Protein AF-A0A2V6IBT1-F1 (afdb_monomer)

Mean predicted aligned error: 9.12 Å

Foldseek 3Di:
DDDVLNVVLCPDVLVVVLCPDPVSVVCVVVVVVVVSCVDVSNVVSVVDPVSVVSVVVRPVVSVVVVVVVVVD

pLDDT: mean 72.84, std 11.06, range [42.56, 86.81]

Sequence (72 aa):
MSFPGAHELSEHPKIIALRNDQDISQMLGQRRLLELIQDPRIIDAANDPDLRARLKKFDLNAALTYATQKQQ

Radius of gyration: 13.47 Å; Cα contacts (8 Å, |Δi|>4): 42; chains: 1; bounding box: 27×33×29 Å

Secondary structure (DSSP, 8-state):
---HHHHHHHTSHHHHHHHH-HHHHHHHHTT-HHHHHHSHHHHHHHH-HHHHHHHHHS-HHHHHHHHHHTT-

Solvent-accessible surface area (backbone atoms only — not comparable to full-atom values): 4168 Å² total; per-residue (Å²): 142,74,55,70,64,57,46,64,50,57,67,32,67,58,51,42,49,49,60,70,30,66,68,52,44,49,32,58,74,68,64,38,52,75,61,47,64,67,31,66,70,48,44,48,43,65,65,29,66,66,52,43,54,48,54,71,67,40,52,61,65,58,54,48,51,49,57,59,58,70,74,108

Structure (mmCIF, N/CA/C/O backbone):
data_AF-A0A2V6IBT1-F1
#
_entry.id   AF-A0A2V6IBT1-F1
#
loop_
_atom_site.group_PDB
_atom_site.id
_atom_site.type_symbol
_atom_site.label_atom_id
_atom_site.label_alt_id
_atom_site.label_comp_id
_atom_site.label_asym_id
_atom_site.label_entity_id
_atom_site.label_seq_id
_atom_site.pdbx_PDB_ins_code
_atom_site.Cartn_x
_atom_site.Cartn_y
_atom_site.Cartn_z
_atom_site.occupancy
_atom_site.B_iso_or_equiv
_atom_site.auth_seq_id
_atom_site.auth_comp_id
_atom_site.auth_asym_id
_atom_site.auth_atom_id
_atom_site.pdbx_PDB_model_num
ATOM 1 N N . MET A 1 1 ? -7.034 17.129 3.089 1.00 48.00 1 MET A N 1
ATOM 2 C CA . MET A 1 1 ? -5.791 17.396 3.846 1.00 48.00 1 MET A CA 1
ATOM 3 C C . MET A 1 1 ? -4.825 16.235 3.608 1.00 48.00 1 MET A C 1
ATOM 5 O O . MET A 1 1 ? -4.712 15.369 4.463 1.00 48.00 1 MET A O 1
ATOM 9 N N . SER A 1 2 ? -4.185 16.181 2.435 1.00 49.59 2 SER A N 1
ATOM 10 C CA . SER A 1 2 ? -3.246 15.102 2.088 1.00 49.59 2 SER A CA 1
ATOM 11 C C . SER A 1 2 ? -1.818 15.535 2.373 1.00 49.59 2 SER A C 1
ATOM 13 O O . SER A 1 2 ? -1.444 16.668 2.078 1.00 49.59 2 SER A O 1
ATOM 15 N N . PHE A 1 3 ? -1.038 14.638 2.966 1.00 52.62 3 PHE A N 1
ATOM 16 C CA . PHE A 1 3 ? 0.401 14.812 3.098 1.00 52.62 3 PHE A CA 1
ATOM 17 C C . PHE A 1 3 ? 1.048 14.741 1.700 1.00 52.62 3 PHE A C 1
ATOM 19 O O . PHE A 1 3 ? 0.656 13.847 0.949 1.00 52.62 3 PHE A O 1
ATOM 26 N N . PRO A 1 4 ? 1.984 15.631 1.310 1.00 57.66 4 PRO A N 1
ATOM 27 C CA . PRO A 1 4 ? 2.496 15.701 -0.065 1.00 57.66 4 PRO A CA 1
ATOM 28 C C . PRO A 1 4 ? 3.050 14.364 -0.570 1.00 57.66 4 PRO A C 1
ATOM 30 O O . PRO A 1 4 ? 2.608 13.886 -1.607 1.00 57.66 4 PRO A O 1
ATOM 33 N N . GLY A 1 5 ? 3.857 13.657 0.223 1.00 57.62 5 GLY A N 1
ATOM 34 C CA . GLY A 1 5 ? 4.331 12.335 -0.202 1.00 57.62 5 GLY A CA 1
ATOM 35 C C . GLY A 1 5 ? 3.226 11.262 -0.247 1.00 57.62 5 GLY A C 1
ATOM 36 O O . GLY A 1 5 ? 3.315 10.303 -1.006 1.00 57.62 5 GLY A O 1
ATOM 37 N N . ALA A 1 6 ? 2.163 11.402 0.559 1.00 63.44 6 ALA A N 1
ATOM 38 C CA . ALA A 1 6 ? 1.037 10.472 0.524 1.00 63.44 6 ALA A CA 1
ATOM 39 C C . ALA A 1 6 ? 0.177 1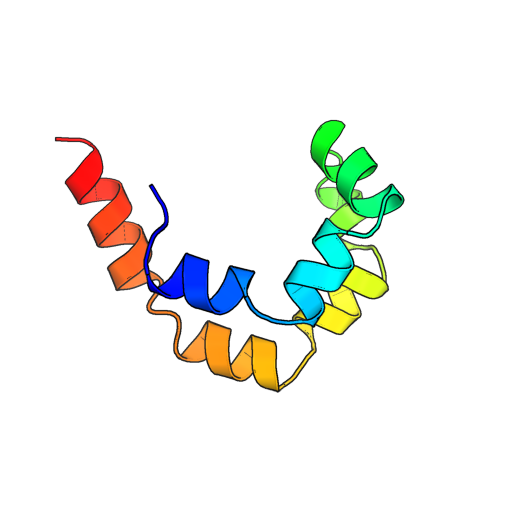0.738 -0.712 1.00 63.44 6 ALA A C 1
ATOM 41 O O . ALA A 1 6 ? -0.396 9.805 -1.260 1.00 63.44 6 ALA A O 1
ATOM 42 N N . HIS A 1 7 ? 0.113 11.989 -1.175 1.00 64.06 7 HIS A N 1
ATOM 43 C CA . HIS A 1 7 ? -0.502 12.356 -2.444 1.00 64.06 7 HIS A CA 1
ATOM 44 C C . HIS A 1 7 ? 0.274 11.752 -3.620 1.00 64.06 7 HIS A C 1
ATOM 46 O O . HIS A 1 7 ? -0.326 11.049 -4.423 1.00 64.06 7 HIS A O 1
ATOM 52 N N . GLU A 1 8 ? 1.603 11.873 -3.632 1.00 63.19 8 GLU A N 1
ATOM 53 C CA . GLU A 1 8 ? 2.459 11.288 -4.678 1.00 63.19 8 GLU A CA 1
ATOM 54 C C . GLU A 1 8 ? 2.394 9.750 -4.740 1.00 63.19 8 GLU A C 1
ATOM 56 O O . GLU A 1 8 ? 2.526 9.155 -5.813 1.00 63.19 8 GLU A O 1
ATOM 61 N N . LEU A 1 9 ? 2.179 9.081 -3.602 1.00 67.38 9 LEU A N 1
ATOM 62 C CA . LEU A 1 9 ? 1.889 7.643 -3.552 1.00 67.38 9 LEU A CA 1
ATOM 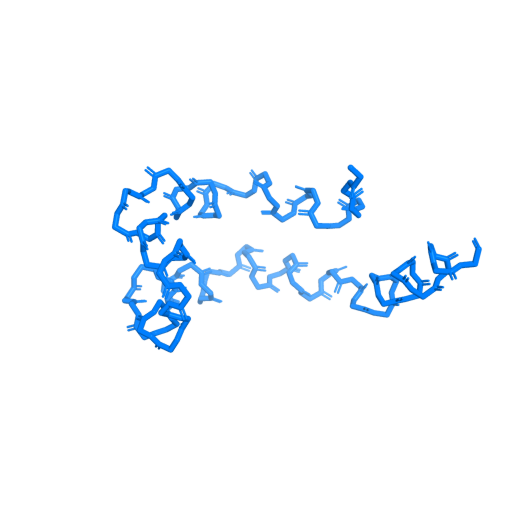63 C C . LEU A 1 9 ? 0.448 7.338 -3.992 1.00 67.38 9 LEU A C 1
ATOM 65 O O . LEU A 1 9 ? 0.212 6.357 -4.691 1.00 67.38 9 LEU A O 1
ATOM 69 N N . SER A 1 10 ? -0.515 8.189 -3.628 1.00 66.38 10 SER A N 1
ATOM 70 C CA . SER A 1 10 ? -1.934 8.053 -4.001 1.00 66.38 10 SER A CA 1
ATOM 71 C C . SER A 1 10 ? -2.196 8.229 -5.497 1.00 66.38 10 SER A C 1
ATOM 73 O O . SER A 1 10 ? -3.239 7.782 -5.981 1.00 66.38 10 SER A O 1
ATOM 75 N N . GLU A 1 11 ? -1.284 8.896 -6.203 1.00 73.19 11 GLU A N 1
ATOM 76 C CA . GLU A 1 11 ? -1.290 9.068 -7.657 1.00 73.19 11 GLU A CA 1
ATOM 77 C C . GLU A 1 11 ? -0.615 7.907 -8.400 1.00 73.19 11 GLU A C 1
ATOM 79 O O . GLU A 1 11 ? -0.647 7.848 -9.629 1.00 73.19 11 GLU A O 1
ATOM 84 N N . HIS A 1 12 ? -0.022 6.950 -7.681 1.00 74.31 12 HIS A N 1
ATOM 85 C CA . HIS A 1 12 ? 0.618 5.812 -8.321 1.00 74.31 12 HIS A CA 1
ATOM 86 C C . HIS A 1 12 ? -0.434 4.899 -8.972 1.00 74.31 12 HIS A C 1
ATOM 88 O O . HIS A 1 12 ? -1.401 4.519 -8.302 1.00 74.31 12 HIS A O 1
ATOM 94 N N . PRO A 1 13 ? -0.251 4.460 -10.232 1.00 75.38 13 PRO A N 1
ATOM 95 C CA . PRO A 1 13 ? -1.247 3.669 -10.954 1.00 75.38 13 PRO A CA 1
ATOM 96 C C . PRO A 1 13 ? -1.619 2.371 -10.232 1.00 75.38 13 PRO A C 1
ATOM 98 O O . PRO A 1 13 ? -2.778 1.981 -10.264 1.00 75.38 13 PRO A O 1
ATOM 101 N N . LYS A 1 14 ? -0.681 1.738 -9.513 1.00 76.75 14 LYS A N 1
ATOM 102 C CA . LYS A 1 14 ? -0.977 0.562 -8.673 1.00 76.75 14 LYS A CA 1
ATOM 103 C C . LYS A 1 14 ? -1.892 0.904 -7.492 1.00 76.75 14 LYS A C 1
ATOM 105 O O . LYS A 1 14 ? -2.853 0.189 -7.258 1.00 76.75 14 LYS A O 1
ATOM 110 N N . ILE A 1 15 ? -1.658 2.014 -6.786 1.00 78.31 15 ILE A N 1
ATOM 111 C CA . ILE A 1 15 ? -2.522 2.453 -5.673 1.00 78.31 15 ILE A CA 1
ATOM 112 C C . ILE A 1 15 ? -3.902 2.873 -6.199 1.00 78.31 15 ILE A C 1
ATOM 114 O O . ILE A 1 15 ? -4.922 2.537 -5.600 1.00 78.31 15 ILE A O 1
ATOM 118 N N . ILE A 1 16 ? -3.947 3.556 -7.347 1.00 80.88 16 ILE A N 1
ATOM 119 C CA . ILE A 1 16 ? -5.194 3.914 -8.032 1.00 80.88 16 ILE A CA 1
ATOM 120 C C . ILE A 1 16 ? -5.955 2.655 -8.457 1.00 80.88 16 ILE A C 1
ATOM 122 O O . ILE A 1 16 ? -7.158 2.585 -8.229 1.00 80.88 16 ILE A O 1
ATOM 126 N N . ALA A 1 17 ? -5.273 1.661 -9.031 1.00 82.75 17 ALA A N 1
ATOM 127 C CA . ALA A 1 17 ? -5.880 0.401 -9.448 1.00 82.75 17 ALA A CA 1
ATOM 128 C C . ALA A 1 17 ? -6.482 -0.347 -8.255 1.00 82.75 17 ALA A C 1
ATOM 130 O O . ALA A 1 17 ? -7.637 -0.741 -8.323 1.00 82.75 17 ALA A O 1
ATOM 131 N N . LEU A 1 18 ? -5.751 -0.453 -7.141 1.00 82.31 18 LEU A N 1
ATOM 132 C CA . LEU A 1 18 ? -6.253 -1.081 -5.917 1.00 82.31 18 LEU A CA 1
ATOM 133 C C . LEU A 1 18 ? -7.439 -0.318 -5.316 1.00 82.31 18 LEU A C 1
ATOM 135 O O . LEU A 1 18 ? -8.392 -0.926 -4.851 1.00 82.31 18 LEU A O 1
ATOM 139 N N . ARG A 1 19 ? -7.418 1.019 -5.332 1.00 78.62 19 ARG A N 1
ATOM 140 C CA . ARG A 1 19 ? -8.541 1.834 -4.842 1.00 78.62 19 ARG A CA 1
ATOM 141 C C . ARG A 1 19 ? -9.769 1.733 -5.751 1.00 78.62 19 ARG A C 1
ATOM 143 O O . ARG A 1 19 ? -10.890 1.758 -5.256 1.00 78.62 19 ARG A O 1
ATOM 150 N N . ASN A 1 20 ? -9.564 1.644 -7.062 1.00 81.69 20 ASN A N 1
ATOM 151 C CA . ASN A 1 20 ? -10.637 1.459 -8.038 1.00 81.69 20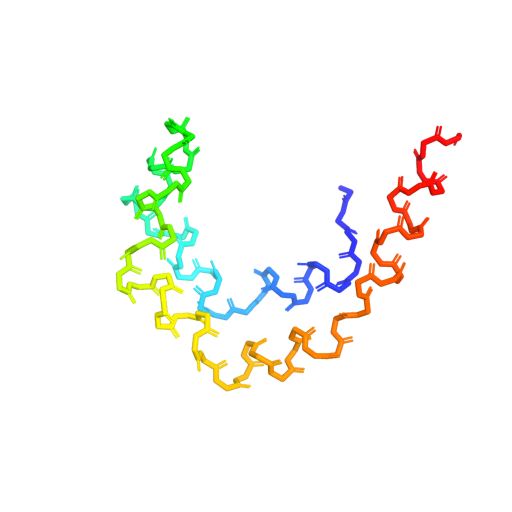 ASN A CA 1
ATOM 152 C C . ASN A 1 20 ? -11.146 0.012 -8.082 1.00 81.69 20 ASN A C 1
ATOM 154 O O . ASN A 1 20 ? -12.206 -0.236 -8.651 1.00 81.69 20 ASN A O 1
ATO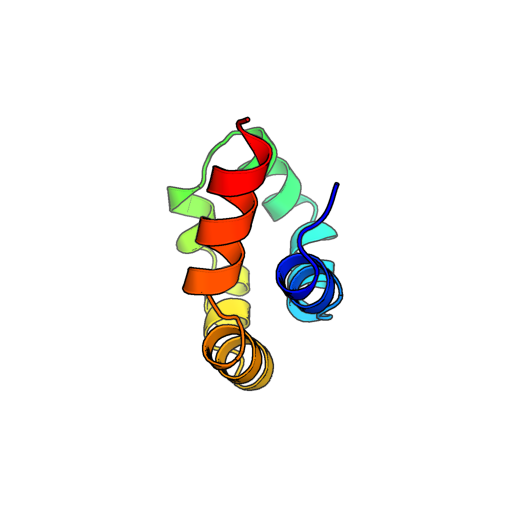M 158 N N . ASP A 1 21 ? -10.413 -0.929 -7.489 1.00 83.69 21 ASP A N 1
ATOM 159 C CA . ASP A 1 21 ? -10.843 -2.308 -7.343 1.00 83.69 21 ASP A CA 1
ATOM 160 C C . ASP A 1 21 ? -11.973 -2.389 -6.309 1.00 83.69 21 ASP A C 1
ATOM 162 O O . ASP A 1 21 ? -11.856 -1.954 -5.156 1.00 83.69 21 ASP A O 1
ATOM 166 N N . GLN A 1 22 ? -13.110 -2.912 -6.759 1.00 80.44 22 GLN A N 1
ATOM 167 C CA . GLN A 1 22 ? -14.328 -2.956 -5.970 1.00 80.44 22 GLN A CA 1
ATOM 168 C C . GLN A 1 22 ? -14.186 -3.914 -4.781 1.00 80.44 22 GLN A C 1
ATOM 170 O O . GLN A 1 22 ? -14.685 -3.593 -3.704 1.00 80.44 22 GLN A O 1
ATOM 175 N N . ASP A 1 23 ? -13.451 -5.022 -4.921 1.00 83.25 23 ASP A N 1
ATOM 176 C CA . ASP A 1 23 ? -13.219 -5.966 -3.822 1.00 83.25 23 ASP A CA 1
ATOM 177 C C . ASP A 1 23 ? -12.354 -5.336 -2.735 1.00 83.25 23 ASP A C 1
ATOM 179 O O . ASP A 1 23 ? -12.670 -5.410 -1.548 1.00 83.25 23 ASP A O 1
ATOM 183 N N . ILE A 1 24 ? -11.288 -4.649 -3.136 1.00 82.75 24 ILE A N 1
ATOM 184 C CA . ILE A 1 24 ? -10.365 -3.997 -2.204 1.00 82.75 24 ILE A CA 1
ATOM 185 C C . ILE A 1 24 ? -11.059 -2.843 -1.487 1.00 82.75 24 ILE A C 1
ATOM 187 O O . ILE A 1 24 ? -10.953 -2.729 -0.266 1.00 82.75 24 ILE A O 1
ATOM 191 N N . SER A 1 25 ? -11.837 -2.028 -2.203 1.00 82.12 25 SER A N 1
ATOM 192 C CA . SER A 1 25 ? -12.668 -0.989 -1.585 1.00 82.12 25 SER A CA 1
ATOM 193 C C . SER A 1 25 ? -13.688 -1.565 -0.597 1.00 82.12 25 SER A C 1
ATOM 195 O O . SER A 1 25 ? -13.882 -1.004 0.484 1.00 82.12 25 SER A O 1
ATOM 197 N N . GLN A 1 26 ? -14.307 -2.706 -0.914 1.00 84.19 26 GLN A N 1
ATOM 198 C CA . GLN A 1 26 ? -15.215 -3.398 0.005 1.00 84.19 26 GLN A CA 1
ATOM 199 C C . GLN A 1 26 ? -14.480 -3.926 1.243 1.00 84.19 26 GLN A C 1
ATOM 201 O O . GLN A 1 26 ? -14.935 -3.716 2.367 1.00 84.19 26 GLN A O 1
ATOM 206 N N . MET A 1 27 ? -13.316 -4.551 1.071 1.00 82.25 27 MET A N 1
ATOM 207 C CA . MET A 1 27 ? -12.499 -5.074 2.170 1.00 82.25 27 MET A CA 1
ATOM 208 C C . MET A 1 27 ? -11.953 -3.957 3.072 1.00 82.25 27 MET A C 1
ATOM 210 O O . MET A 1 27 ? -11.950 -4.105 4.296 1.00 82.25 27 MET A O 1
ATOM 214 N N . LEU A 1 28 ? -11.567 -2.813 2.496 1.00 80.56 28 LEU A N 1
ATOM 215 C CA . LEU A 1 28 ? -11.205 -1.598 3.231 1.00 80.56 28 LEU A CA 1
ATOM 216 C C . LEU A 1 28 ? -12.389 -1.066 4.047 1.00 80.56 28 LEU A C 1
ATOM 218 O O . LEU A 1 28 ? -12.235 -0.785 5.237 1.00 80.56 28 LEU A O 1
ATOM 222 N N . GLY A 1 29 ? -13.579 -0.988 3.443 1.00 81.88 29 GLY A N 1
ATOM 223 C CA . GLY A 1 29 ? -14.812 -0.585 4.129 1.00 81.88 29 GLY A CA 1
ATOM 224 C C . GLY A 1 29 ? -15.196 -1.524 5.278 1.00 81.88 29 GLY A C 1
ATOM 225 O O . GLY A 1 29 ? -15.647 -1.072 6.329 1.00 81.88 29 GLY A O 1
ATOM 226 N N . GLN A 1 30 ? -14.935 -2.822 5.122 1.00 86.81 30 GLN A N 1
ATOM 227 C CA . GLN A 1 30 ? -15.160 -3.851 6.143 1.00 86.81 30 GLN A CA 1
ATOM 228 C C . GLN A 1 30 ? -14.035 -3.926 7.194 1.00 86.81 30 GLN A C 1
ATOM 230 O O . GLN A 1 30 ? -14.091 -4.767 8.088 1.00 86.81 30 GLN A O 1
ATOM 235 N N . ARG A 1 31 ? -13.005 -3.066 7.106 1.00 79.62 31 ARG A N 1
ATOM 236 C CA . ARG A 1 31 ? -11.781 -3.102 7.936 1.00 79.62 31 ARG A CA 1
ATOM 237 C C . ARG A 1 31 ? -11.073 -4.461 7.935 1.00 79.62 31 ARG A C 1
ATOM 239 O O . ARG A 1 31 ? -10.340 -4.782 8.871 1.00 79.62 31 ARG A O 1
ATOM 246 N N . ARG A 1 32 ? -11.229 -5.245 6.868 1.00 84.44 32 ARG A N 1
ATOM 247 C CA . ARG A 1 32 ? -10.574 -6.549 6.674 1.00 84.44 32 ARG A CA 1
ATOM 248 C C . ARG A 1 32 ? -9.142 -6.360 6.187 1.00 84.44 32 ARG A C 1
ATOM 250 O O . ARG A 1 32 ? -8.730 -6.906 5.170 1.00 84.44 32 ARG A O 1
ATOM 257 N N . LEU A 1 33 ? -8.376 -5.556 6.923 1.00 79.75 33 LEU A N 1
ATOM 258 C CA . LEU A 1 33 ? -7.012 -5.183 6.559 1.00 79.75 33 LEU A CA 1
ATOM 259 C C . LEU A 1 33 ? -6.116 -6.418 6.458 1.00 79.75 33 LEU A C 1
ATOM 261 O O . LEU A 1 33 ? -5.353 -6.524 5.515 1.00 79.75 33 LEU A O 1
ATOM 265 N N . LEU A 1 34 ? -6.259 -7.392 7.360 1.00 82.50 34 LEU A N 1
ATOM 266 C CA . LEU A 1 34 ? -5.470 -8.630 7.324 1.00 82.50 34 LEU A CA 1
ATOM 267 C C . LEU A 1 34 ? -5.630 -9.409 6.018 1.00 82.50 34 LEU A C 1
ATOM 269 O O . LEU A 1 34 ? -4.654 -9.940 5.496 1.00 82.50 34 LEU A O 1
ATOM 273 N N . GLU A 1 35 ? -6.845 -9.474 5.491 1.00 82.75 35 GLU A N 1
ATOM 274 C CA . GLU A 1 35 ? -7.131 -10.181 4.243 1.00 82.75 35 GLU A CA 1
ATOM 275 C C . GLU A 1 35 ? -6.733 -9.337 3.035 1.00 82.75 35 GLU A C 1
ATOM 277 O O . GLU A 1 35 ? -6.245 -9.874 2.050 1.00 82.75 35 GLU A O 1
ATOM 282 N N . LEU A 1 36 ? -6.840 -8.012 3.152 1.00 82.50 36 LEU A N 1
ATOM 283 C CA . LEU A 1 36 ?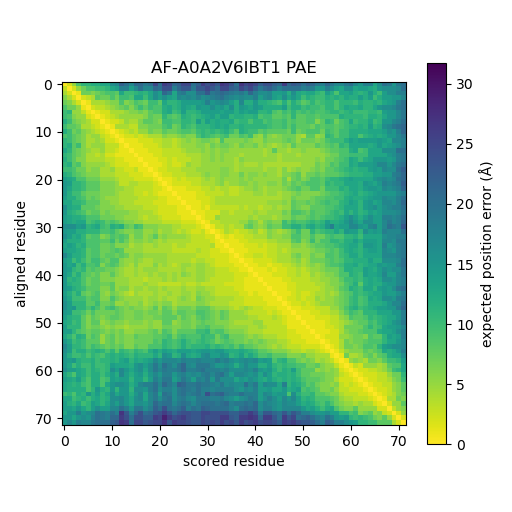 -6.342 -7.071 2.157 1.00 82.50 36 LEU A C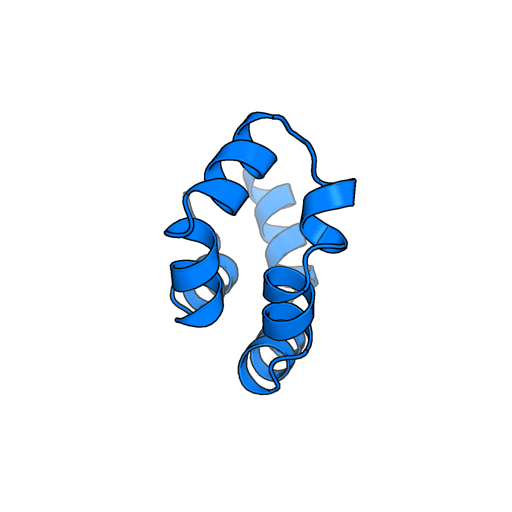A 1
ATOM 284 C C . LEU A 1 36 ? -4.832 -7.236 1.955 1.00 82.50 36 LEU A C 1
ATOM 286 O O . LEU A 1 36 ? -4.369 -7.347 0.833 1.00 82.50 36 LEU A O 1
ATOM 290 N N . ILE A 1 37 ? -4.050 -7.289 3.038 1.00 81.94 37 ILE A N 1
ATOM 291 C CA . ILE A 1 37 ? -2.584 -7.389 2.949 1.00 81.94 37 ILE A CA 1
ATOM 292 C C . ILE A 1 37 ? -2.155 -8.766 2.408 1.00 81.94 37 ILE A C 1
ATOM 294 O O . ILE A 1 37 ? -1.076 -8.892 1.836 1.00 81.94 37 ILE A O 1
ATOM 298 N N . GLN A 1 38 ? -2.996 -9.790 2.578 1.00 84.75 38 GLN A N 1
ATOM 299 C CA . GLN A 1 38 ? -2.791 -11.126 2.012 1.00 84.75 38 GLN A CA 1
ATOM 300 C C . GLN A 1 38 ? -3.258 -11.240 0.555 1.00 84.75 38 GLN A C 1
ATOM 302 O O . GLN A 1 38 ? -2.951 -12.236 -0.101 1.00 84.75 38 GLN A O 1
ATOM 307 N N . ASP A 1 39 ? -3.982 -10.245 0.036 1.00 84.56 39 ASP A N 1
ATOM 308 C CA . ASP A 1 39 ? -4.467 -10.266 -1.336 1.00 84.56 39 ASP A CA 1
ATOM 309 C C . ASP A 1 39 ? -3.279 -10.169 -2.310 1.00 84.56 39 ASP A C 1
ATOM 311 O O . ASP A 1 39 ? -2.445 -9.262 -2.191 1.00 84.56 39 ASP A O 1
ATOM 315 N N . PRO A 1 40 ? -3.182 -11.070 -3.302 1.00 82.50 40 PRO A N 1
ATOM 316 C CA . PRO A 1 40 ? -2.075 -11.074 -4.248 1.00 82.50 40 PRO A CA 1
ATOM 317 C C . PRO A 1 40 ? -1.948 -9.757 -5.021 1.00 82.50 40 PRO A C 1
ATOM 319 O O . PRO A 1 40 ? -0.832 -9.381 -5.359 1.00 82.50 40 PRO A O 1
ATOM 322 N N . ARG A 1 41 ? -3.038 -9.012 -5.254 1.00 82.69 41 ARG A N 1
ATOM 323 C CA . ARG A 1 41 ? -2.997 -7.690 -5.906 1.00 82.69 41 ARG A CA 1
ATOM 324 C C . ARG A 1 41 ? -2.295 -6.656 -5.028 1.00 82.69 41 ARG A C 1
ATOM 326 O O . ARG A 1 41 ? -1.534 -5.830 -5.528 1.00 82.69 41 ARG A O 1
ATOM 333 N N . ILE A 1 42 ? -2.530 -6.712 -3.718 1.00 82.81 42 ILE A N 1
ATOM 334 C CA . ILE A 1 42 ? -1.901 -5.826 -2.729 1.00 82.81 42 ILE A CA 1
ATOM 335 C C . ILE A 1 42 ? -0.433 -6.197 -2.551 1.00 82.81 42 ILE A C 1
ATOM 337 O O . ILE A 1 42 ? 0.423 -5.316 -2.530 1.00 82.81 42 ILE A O 1
ATOM 341 N N . ILE A 1 43 ? -0.135 -7.494 -2.488 1.00 84.75 43 ILE A N 1
ATOM 342 C CA . ILE A 1 43 ? 1.232 -8.012 -2.428 1.00 84.75 43 ILE A CA 1
ATOM 343 C C . ILE A 1 43 ? 2.006 -7.632 -3.695 1.00 84.75 43 ILE A C 1
ATOM 345 O O . ILE A 1 43 ? 3.151 -7.197 -3.597 1.00 84.75 43 ILE A O 1
ATOM 349 N N . ASP A 1 44 ? 1.402 -7.751 -4.877 1.00 84.44 44 ASP A N 1
ATOM 350 C CA . ASP A 1 44 ? 2.010 -7.358 -6.152 1.00 84.44 44 ASP A CA 1
ATOM 351 C C . ASP A 1 44 ? 2.288 -5.853 -6.195 1.00 84.44 44 ASP A C 1
ATOM 353 O O . ASP A 1 44 ? 3.404 -5.432 -6.493 1.00 84.44 44 ASP A O 1
ATOM 357 N N . ALA A 1 45 ? 1.316 -5.033 -5.789 1.00 81.38 45 ALA A N 1
ATOM 358 C CA . ALA A 1 45 ? 1.510 -3.594 -5.678 1.00 81.38 45 ALA A CA 1
ATOM 359 C C . ALA A 1 45 ? 2.612 -3.230 -4.671 1.00 81.38 45 ALA A C 1
ATOM 361 O O . ALA A 1 45 ? 3.408 -2.341 -4.947 1.00 81.38 45 ALA A O 1
ATOM 362 N N . ALA A 1 46 ? 2.699 -3.917 -3.529 1.00 78.31 46 ALA A N 1
ATOM 363 C CA . ALA A 1 46 ? 3.740 -3.689 -2.526 1.00 78.31 46 ALA A CA 1
ATOM 364 C C . ALA A 1 46 ? 5.130 -4.169 -2.980 1.00 78.31 46 ALA A C 1
ATOM 366 O O . ALA A 1 46 ? 6.148 -3.602 -2.573 1.00 78.31 46 ALA A O 1
ATOM 367 N N . ASN A 1 47 ? 5.184 -5.199 -3.825 1.00 83.38 47 ASN A N 1
ATOM 368 C CA . ASN A 1 47 ? 6.416 -5.692 -4.438 1.00 83.38 47 ASN A CA 1
ATOM 369 C C . ASN A 1 47 ? 6.848 -4.882 -5.665 1.00 83.38 47 ASN A C 1
ATOM 371 O O . ASN A 1 47 ? 7.971 -5.067 -6.139 1.00 83.38 47 ASN A O 1
ATOM 375 N N . ASP A 1 48 ? 6.005 -3.968 -6.142 1.00 82.25 48 ASP A N 1
ATOM 376 C CA . ASP A 1 48 ? 6.293 -3.122 -7.289 1.00 82.25 48 ASP A CA 1
ATOM 377 C C . ASP A 1 48 ? 7.557 -2.273 -7.044 1.00 82.25 48 ASP A C 1
ATOM 379 O O . ASP A 1 48 ? 7.665 -1.578 -6.025 1.00 82.25 48 ASP A O 1
ATOM 383 N N . PRO A 1 49 ? 8.556 -2.330 -7.942 1.00 78.06 49 PRO A N 1
ATOM 384 C CA . PRO A 1 49 ? 9.817 -1.629 -7.748 1.00 78.06 49 PRO A CA 1
ATOM 385 C C . PRO A 1 49 ? 9.661 -0.103 -7.774 1.00 78.06 49 PRO A C 1
ATOM 387 O O . PRO A 1 49 ? 10.421 0.566 -7.070 1.00 78.06 49 PRO A O 1
ATOM 390 N N . ASP A 1 50 ? 8.687 0.453 -8.507 1.00 78.12 50 ASP A N 1
ATOM 391 C CA . ASP A 1 50 ? 8.412 1.897 -8.506 1.00 78.12 50 ASP A CA 1
ATOM 392 C C . ASP A 1 50 ? 7.770 2.307 -7.182 1.00 78.12 50 ASP A C 1
ATOM 394 O O . ASP A 1 50 ? 8.252 3.225 -6.511 1.00 78.12 50 ASP A O 1
ATOM 398 N N . LEU A 1 51 ? 6.771 1.541 -6.720 1.00 75.94 51 LEU A N 1
ATOM 399 C CA . L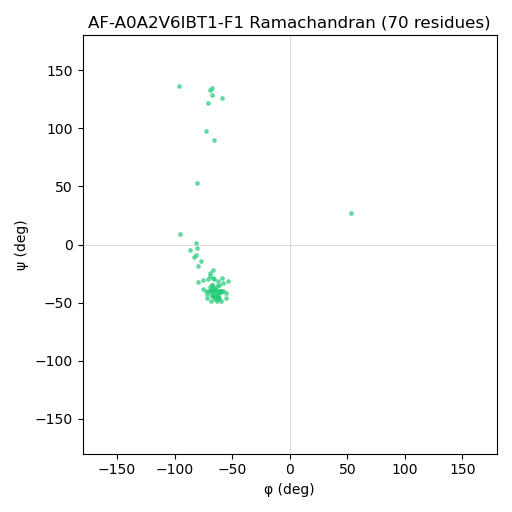EU A 1 51 ? 6.150 1.795 -5.423 1.00 75.94 51 LEU A CA 1
ATOM 400 C C . LEU A 1 51 ? 7.162 1.657 -4.283 1.00 75.94 51 LEU A C 1
ATOM 402 O O . LEU A 1 51 ? 7.188 2.508 -3.400 1.00 75.94 51 LEU A O 1
ATOM 406 N N . ARG A 1 52 ? 8.052 0.657 -4.311 1.00 76.56 52 ARG A N 1
ATOM 407 C CA . ARG A 1 52 ? 9.134 0.499 -3.320 1.00 76.56 52 ARG A CA 1
ATOM 408 C C . ARG A 1 52 ? 10.166 1.619 -3.392 1.00 76.56 52 ARG A C 1
ATOM 410 O O . ARG A 1 52 ? 10.649 2.054 -2.346 1.00 76.56 52 ARG A O 1
ATOM 417 N N . ALA A 1 53 ? 10.525 2.086 -4.586 1.00 76.31 53 ALA A N 1
ATOM 418 C CA . ALA A 1 53 ? 11.437 3.215 -4.752 1.00 76.31 53 ALA A CA 1
ATOM 419 C C . ALA A 1 53 ? 10.822 4.509 -4.201 1.00 76.31 53 ALA A C 1
ATOM 421 O O . ALA A 1 53 ? 11.505 5.271 -3.514 1.00 76.31 53 ALA A O 1
ATOM 422 N N . ARG A 1 54 ? 9.523 4.720 -4.429 1.00 70.12 54 ARG A N 1
ATOM 423 C CA . ARG A 1 54 ? 8.764 5.829 -3.847 1.00 70.12 54 ARG A CA 1
ATOM 424 C C . ARG A 1 54 ? 8.575 5.675 -2.349 1.00 70.12 54 ARG A C 1
ATOM 426 O O . ARG A 1 54 ? 8.761 6.657 -1.658 1.00 70.12 54 ARG A O 1
ATOM 433 N N . LEU A 1 55 ? 8.307 4.478 -1.826 1.00 69.38 55 LEU A N 1
ATOM 434 C CA . LEU A 1 55 ? 8.216 4.228 -0.382 1.00 69.38 55 LEU A CA 1
ATOM 435 C C . LEU A 1 55 ? 9.551 4.488 0.324 1.00 69.38 55 LEU A C 1
ATOM 437 O O . LEU A 1 55 ? 9.569 4.989 1.438 1.00 69.38 55 LEU A O 1
ATOM 441 N N . LYS A 1 56 ? 10.674 4.171 -0.330 1.00 67.75 56 LYS A N 1
ATOM 442 C CA . LYS A 1 56 ? 12.015 4.510 0.167 1.00 67.75 56 LYS A CA 1
ATOM 443 C C . LYS A 1 56 ? 12.284 6.014 0.166 1.00 67.75 56 LYS A C 1
ATOM 445 O O . LYS A 1 56 ? 13.000 6.487 1.037 1.00 67.75 56 LYS A O 1
ATOM 450 N N . LYS A 1 57 ? 11.755 6.741 -0.823 1.00 65.38 57 LYS A N 1
ATOM 451 C CA . LYS A 1 57 ? 11.800 8.213 -0.876 1.00 65.38 57 LYS A CA 1
ATOM 452 C C . LYS A 1 57 ? 10.736 8.870 0.001 1.00 65.38 57 LYS A C 1
ATOM 454 O O . LYS A 1 57 ? 10.841 10.053 0.299 1.00 65.38 57 LYS A O 1
ATOM 459 N N . PHE A 1 58 ? 9.704 8.123 0.378 1.00 63.84 58 PHE A N 1
ATOM 460 C CA . PHE A 1 58 ? 8.640 8.579 1.244 1.00 63.84 58 PHE A CA 1
ATOM 461 C C . PHE A 1 58 ? 9.218 8.683 2.646 1.00 63.84 58 PHE A C 1
ATOM 463 O O . PHE A 1 58 ? 9.366 7.692 3.362 1.00 63.84 58 PHE A O 1
ATOM 470 N N . ASP A 1 59 ? 9.593 9.904 3.010 1.00 64.56 59 ASP A N 1
ATOM 471 C CA . ASP A 1 59 ? 10.115 10.222 4.326 1.00 64.56 59 ASP A CA 1
ATOM 472 C C . ASP A 1 59 ? 9.009 10.023 5.366 1.00 64.56 59 ASP A C 1
ATOM 474 O O . ASP A 1 59 ? 8.233 10.925 5.689 1.00 64.56 59 ASP A O 1
ATOM 478 N N . LEU A 1 60 ? 8.929 8.802 5.897 1.00 64.69 60 LEU A N 1
ATOM 479 C CA . LEU A 1 60 ? 8.035 8.439 6.995 1.00 64.69 60 LEU A CA 1
ATOM 480 C C . LEU A 1 60 ? 8.230 9.375 8.193 1.00 64.69 60 LEU A C 1
ATOM 482 O O . LEU A 1 60 ? 7.264 9.688 8.884 1.00 64.69 60 LEU A O 1
ATOM 486 N N . ASN A 1 61 ? 9.453 9.881 8.388 1.00 60.31 61 ASN A N 1
ATOM 487 C CA . ASN A 1 61 ? 9.748 10.919 9.370 1.00 60.31 61 ASN A CA 1
ATOM 488 C C . ASN A 1 61 ? 9.011 12.221 9.060 1.00 60.31 61 ASN A C 1
ATOM 490 O O . ASN A 1 61 ? 8.338 12.741 9.938 1.00 60.31 61 ASN A O 1
ATOM 494 N N . ALA A 1 62 ? 9.057 12.719 7.821 1.00 65.50 62 ALA A N 1
ATOM 495 C CA . ALA A 1 62 ? 8.314 13.921 7.447 1.00 65.50 62 ALA A CA 1
ATOM 496 C C . ALA A 1 62 ? 6.796 13.711 7.579 1.00 65.50 62 ALA A C 1
ATOM 498 O O . ALA A 1 62 ? 6.092 14.599 8.061 1.00 65.50 62 ALA A O 1
ATOM 499 N N . ALA A 1 63 ? 6.296 12.532 7.196 1.00 65.75 63 ALA A N 1
ATOM 500 C CA . ALA A 1 63 ? 4.882 12.179 7.315 1.00 65.75 63 ALA A CA 1
ATOM 501 C C . ALA A 1 63 ? 4.414 12.145 8.769 1.00 65.75 63 ALA A C 1
ATOM 503 O O . ALA A 1 63 ? 3.355 12.691 9.089 1.00 65.75 63 ALA A O 1
ATOM 504 N N . LEU A 1 64 ? 5.221 11.558 9.651 1.00 61.41 64 LEU A N 1
ATOM 505 C CA . LEU A 1 64 ? 4.949 11.532 11.078 1.00 61.41 64 LEU A CA 1
ATOM 506 C C . LEU A 1 64 ? 5.067 12.934 11.679 1.00 61.41 64 LEU A C 1
ATOM 508 O O . LEU A 1 64 ? 4.131 13.373 12.329 1.00 61.41 64 LEU A O 1
ATOM 512 N N . THR A 1 65 ? 6.141 13.680 11.403 1.00 63.78 65 THR A N 1
ATOM 513 C CA . THR A 1 65 ? 6.324 15.061 11.881 1.00 63.78 65 THR A CA 1
ATOM 514 C C . THR A 1 65 ? 5.157 15.956 11.489 1.00 63.78 65 THR A C 1
ATOM 516 O O . THR A 1 65 ? 4.678 16.718 12.322 1.00 63.78 65 THR A O 1
ATOM 519 N N . TYR A 1 66 ? 4.650 15.844 10.265 1.00 61.06 66 TYR A N 1
ATOM 520 C CA . TYR A 1 66 ? 3.479 16.603 9.846 1.00 61.06 66 TYR A CA 1
ATOM 521 C C . TYR A 1 66 ? 2.197 16.134 10.520 1.00 61.06 66 TYR A C 1
ATOM 523 O O . TYR A 1 66 ? 1.385 16.972 10.899 1.00 61.06 66 TYR A O 1
ATOM 531 N N . ALA A 1 67 ? 1.997 14.824 10.690 1.00 61.06 67 ALA A N 1
ATOM 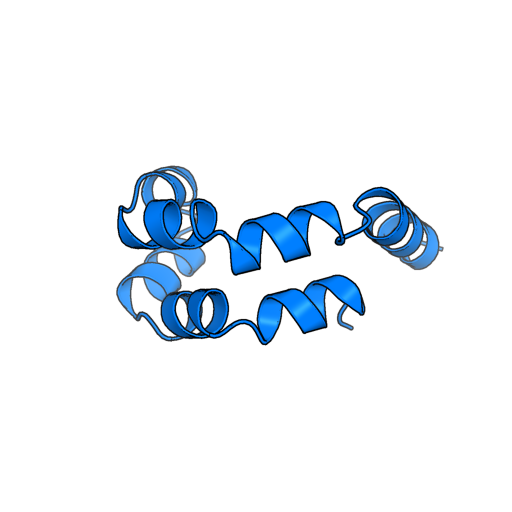532 C CA . ALA A 1 67 ? 0.854 14.311 11.438 1.00 61.06 67 ALA A CA 1
ATOM 533 C C . ALA A 1 67 ? 0.862 14.833 12.884 1.00 61.06 67 ALA A C 1
ATOM 535 O O . ALA A 1 67 ? -0.176 15.268 13.372 1.00 61.06 67 ALA A O 1
ATOM 536 N N . THR A 1 68 ? 2.034 14.889 13.520 1.00 61.53 68 THR A N 1
ATOM 537 C CA . THR A 1 68 ? 2.216 15.412 14.879 1.00 61.53 68 THR A CA 1
ATOM 538 C C . THR A 1 68 ? 2.090 16.939 14.942 1.00 61.53 68 THR A C 1
ATOM 540 O O . THR A 1 68 ? 1.466 17.458 15.861 1.00 61.53 68 THR A O 1
ATOM 543 N N . GLN A 1 69 ? 2.616 17.681 13.958 1.00 58.75 69 GLN A N 1
ATOM 544 C CA . GLN A 1 69 ? 2.468 19.144 13.872 1.00 58.75 69 GLN A CA 1
ATOM 545 C C . GLN A 1 69 ? 1.024 19.576 13.618 1.00 58.75 69 GLN A C 1
ATOM 547 O O . GLN A 1 69 ? 0.628 20.657 14.031 1.00 58.75 69 GLN A O 1
ATOM 552 N N . LYS A 1 70 ? 0.226 18.742 12.949 1.00 52.59 70 LYS A N 1
ATOM 553 C CA . LYS A 1 70 ? -1.181 19.039 12.663 1.00 52.59 70 LYS A CA 1
ATOM 554 C C . LYS A 1 70 ? -2.127 18.761 13.833 1.00 52.59 70 LYS A C 1
ATOM 556 O O . LYS A 1 70 ? -3.325 18.988 13.696 1.00 52.59 70 LYS A O 1
ATOM 561 N N . GLN A 1 71 ? -1.609 18.233 14.945 1.00 51.75 71 GLN A N 1
ATOM 562 C CA . GLN A 1 71 ? -2.362 18.014 16.182 1.00 51.75 71 GLN A CA 1
ATOM 563 C C . GLN A 1 71 ? -2.211 19.158 17.20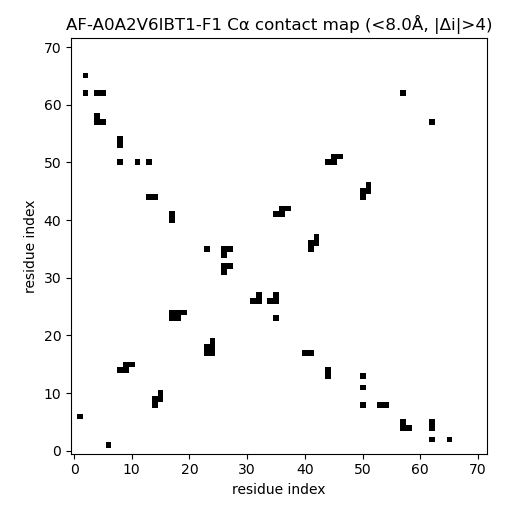4 1.00 51.75 71 GLN A C 1
ATOM 565 O O . GLN A 1 71 ? -2.673 18.994 18.333 1.00 51.75 71 GLN A O 1
ATOM 570 N N . GLN A 1 72 ? -1.603 20.293 16.831 1.00 42.56 72 GLN A N 1
ATOM 571 C CA . GLN A 1 72 ? -1.569 21.517 17.645 1.00 42.56 72 GLN A CA 1
ATOM 572 C C . GLN A 1 72 ? -2.391 22.637 17.013 1.00 42.56 72 GLN A C 1
ATOM 574 O O . GLN A 1 72 ? -2.291 22.818 15.778 1.00 42.56 72 GLN A O 1
#